Protein AF-A0A661KZ52-F1 (afdb_monomer)

Solvent-accessible surface area (backbone atoms only — not comparable to full-atom values): 7073 Å² total; per-residue (Å²): 109,66,70,58,53,52,52,47,51,54,60,63,70,42,57,90,80,47,88,60,91,82,68,76,70,72,54,69,68,60,52,33,52,54,26,44,37,39,74,75,32,74,65,32,39,57,52,40,72,75,43,62,66,70,57,32,55,52,53,51,52,54,23,52,52,43,44,49,53,28,48,77,70,73,60,45,82,84,64,78,79,58,71,86,53,38,64,62,47,37,56,54,47,70,73,44,81,92,46,93,59,39,70,60,54,38,53,51,39,54,52,50,48,51,52,56,62,72,74,106

Radius of gyration: 14.3 Å; Cα contacts (8 Å, |Δi|>4): 89; chains: 1; bounding box: 40×30×33 Å

Secondary structure (DSSP, 8-state):
-HHHHHHHHHHHTTGGGS--TT--SPPHHHHHHHHHHHHHSHHHHHHHHTS-HHHHHHHHHHHHHHHHHHHHHT--TT----HHHHHHHHHHHHH-TT-TTHHHHHHHHHHHHHHHHHH-

Structure (mmCIF, N/CA/C/O backbone):
data_AF-A0A661KZ52-F1
#
_entry.id   AF-A0A661KZ52-F1
#
loop_
_atom_site.group_PDB
_atom_site.id
_atom_site.type_symbol
_atom_site.label_atom_id
_atom_site.label_alt_id
_atom_site.label_comp_id
_atom_site.label_asym_id
_atom_site.label_entity_id
_atom_site.label_seq_id
_atom_site.pdbx_PDB_ins_code
_atom_site.Cartn_x
_atom_site.Cartn_y
_atom_site.Cartn_z
_atom_site.occupancy
_atom_site.B_iso_or_equiv
_atom_site.auth_seq_id
_atom_site.auth_comp_id
_atom_site.auth_asym_id
_atom_site.auth_atom_id
_atom_site.pdbx_PDB_model_num
ATOM 1 N N . LEU A 1 1 ? 1.498 -0.494 -16.042 1.00 92.06 1 LEU A N 1
ATOM 2 C CA . LEU A 1 1 ? 1.129 -1.019 -14.705 1.00 92.06 1 LEU A CA 1
ATOM 3 C C . LEU A 1 1 ? 0.712 0.105 -13.765 1.00 92.06 1 LEU A C 1
ATOM 5 O O . LEU A 1 1 ? -0.437 0.096 -13.366 1.00 92.06 1 LEU A O 1
ATOM 9 N N . GLU A 1 2 ? 1.589 1.070 -13.466 1.00 96.12 2 GLU A N 1
ATOM 10 C CA . GLU A 1 2 ? 1.310 2.178 -12.526 1.00 96.12 2 GLU A CA 1
ATOM 11 C C . GLU A 1 2 ? 0.002 2.913 -12.831 1.00 96.12 2 GLU A C 1
ATOM 13 O O . GLU A 1 2 ? -0.898 2.912 -12.004 1.00 96.12 2 GLU A O 1
ATOM 18 N N . MET A 1 3 ? -0.156 3.410 -14.062 1.00 97.06 3 MET A N 1
ATOM 19 C CA . MET A 1 3 ? -1.388 4.073 -14.516 1.00 97.06 3 MET A CA 1
ATOM 20 C C . MET A 1 3 ? -2.647 3.218 -14.320 1.00 97.06 3 MET A C 1
ATOM 22 O O . MET A 1 3 ? -3.687 3.735 -13.932 1.00 97.06 3 MET A O 1
ATOM 26 N N . ASN A 1 4 ? -2.558 1.904 -14.551 1.00 97.12 4 ASN A N 1
ATOM 27 C CA . ASN A 1 4 ? -3.704 1.012 -14.382 1.00 97.12 4 ASN A CA 1
ATOM 28 C C . ASN A 1 4 ? -4.054 0.841 -12.902 1.00 97.12 4 ASN A C 1
ATOM 30 O O . ASN A 1 4 ? -5.230 0.822 -12.567 1.00 97.12 4 ASN A O 1
ATOM 34 N N . MET A 1 5 ? -3.054 0.719 -12.023 1.00 97.31 5 MET A N 1
ATOM 35 C CA . MET A 1 5 ? -3.288 0.592 -10.582 1.00 97.31 5 MET A CA 1
ATOM 36 C C . MET A 1 5 ? -3.825 1.890 -9.979 1.00 97.31 5 MET A C 1
ATOM 38 O O . MET A 1 5 ? -4.741 1.835 -9.166 1.00 97.31 5 MET A O 1
ATOM 42 N N . ASP A 1 6 ? -3.324 3.040 -10.428 1.00 97.06 6 ASP A N 1
ATOM 43 C CA . ASP A 1 6 ? -3.830 4.352 -10.029 1.00 97.06 6 ASP A CA 1
ATOM 44 C C . ASP A 1 6 ? -5.286 4.558 -10.455 1.00 97.06 6 ASP A C 1
ATOM 46 O O . ASP A 1 6 ? -6.145 4.861 -9.625 1.00 97.06 6 ASP A O 1
ATOM 50 N N . LEU A 1 7 ? -5.589 4.311 -11.733 1.00 96.62 7 LEU A N 1
ATOM 51 C CA . LEU A 1 7 ? -6.951 4.399 -12.249 1.00 96.62 7 LEU A CA 1
ATOM 52 C C . LEU A 1 7 ? -7.888 3.424 -11.528 1.00 96.62 7 LEU A C 1
ATOM 54 O O . LEU A 1 7 ? -9.005 3.796 -11.169 1.00 96.62 7 LEU A O 1
ATOM 58 N N . PHE A 1 8 ? -7.431 2.193 -11.290 1.00 95.62 8 PHE A N 1
ATOM 59 C CA . PHE A 1 8 ? -8.211 1.180 -10.592 1.00 95.62 8 PHE A CA 1
ATOM 60 C C . PHE A 1 8 ? -8.493 1.587 -9.146 1.00 95.62 8 PHE A C 1
ATOM 62 O O . PHE A 1 8 ? -9.644 1.557 -8.725 1.00 95.62 8 PHE A O 1
ATOM 69 N N . TYR A 1 9 ? -7.486 2.055 -8.405 1.00 97.00 9 TYR A N 1
ATOM 70 C CA . TYR A 1 9 ? -7.671 2.571 -7.050 1.00 97.00 9 TYR A CA 1
ATOM 71 C C . TYR A 1 9 ? -8.653 3.746 -7.015 1.00 97.00 9 TYR A C 1
ATOM 73 O O . TYR A 1 9 ? -9.583 3.753 -6.209 1.00 97.00 9 TYR A O 1
ATOM 81 N N . LYS A 1 10 ? -8.502 4.717 -7.923 1.00 95.06 10 LYS A N 1
ATOM 82 C CA . LYS A 1 10 ? -9.436 5.845 -8.040 1.00 95.06 10 LY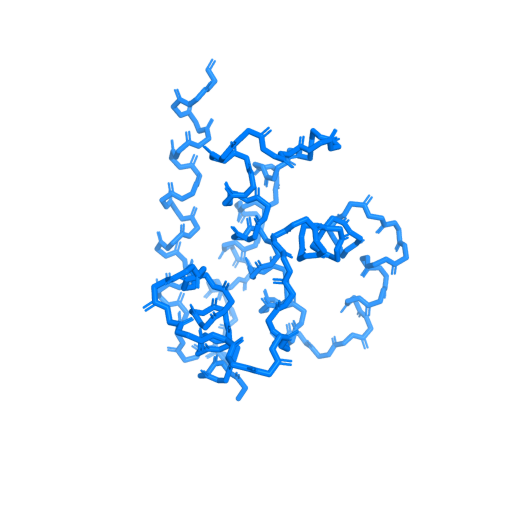S A CA 1
ATOM 83 C C . LYS A 1 10 ? -10.858 5.350 -8.282 1.00 95.06 10 LYS A C 1
ATOM 85 O O . LYS A 1 10 ? -11.761 5.793 -7.581 1.00 95.06 10 LYS A O 1
ATOM 90 N N . TRP A 1 11 ? -11.050 4.401 -9.202 1.00 94.50 11 TRP A N 1
ATOM 91 C CA . TRP A 1 11 ? -12.352 3.788 -9.471 1.00 94.50 11 TRP A CA 1
ATOM 92 C C . TRP A 1 11 ? -12.935 3.074 -8.245 1.00 94.50 11 TRP A C 1
ATOM 94 O O . TRP A 1 11 ? -14.119 3.257 -7.962 1.00 94.50 11 TRP A O 1
ATOM 104 N N . LEU A 1 12 ? -12.123 2.333 -7.483 1.00 94.62 12 LEU A N 1
ATOM 105 C CA . LEU A 1 12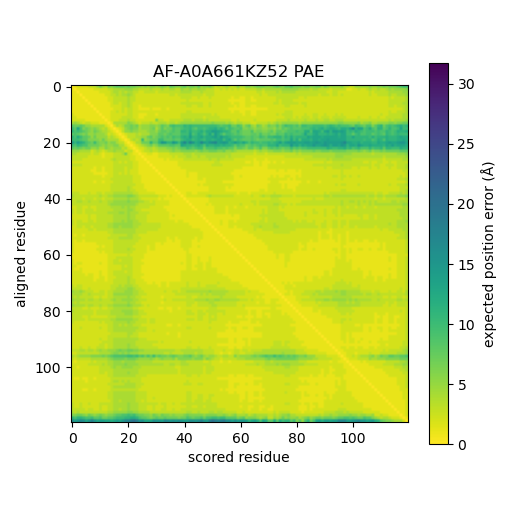 ? -12.538 1.695 -6.227 1.00 94.62 12 LEU A CA 1
ATOM 106 C C . LEU A 1 12 ? -13.013 2.727 -5.186 1.00 94.62 12 LEU A C 1
ATOM 108 O O . LEU A 1 12 ? -14.012 2.505 -4.506 1.00 94.62 12 LEU A O 1
ATOM 112 N N . MET A 1 13 ? -12.358 3.890 -5.110 1.00 94.38 13 MET A N 1
ATOM 1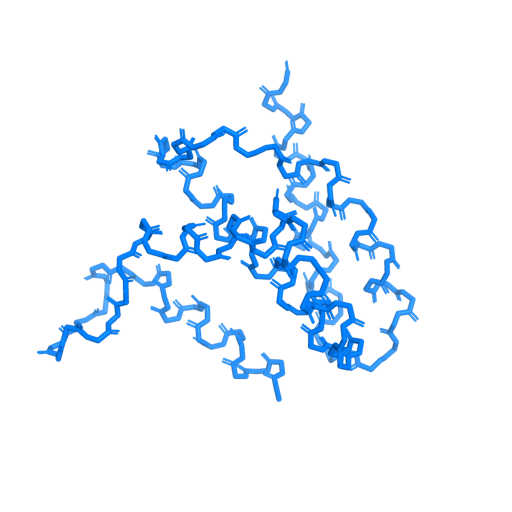13 C CA . MET A 1 13 ? -12.657 4.945 -4.129 1.00 94.38 13 MET A CA 1
ATOM 114 C C . MET A 1 13 ? -13.788 5.909 -4.531 1.00 94.38 13 MET A C 1
ATOM 116 O O . MET A 1 13 ? -14.149 6.813 -3.765 1.00 94.38 13 MET A O 1
ATOM 120 N N . LEU A 1 14 ? -14.393 5.744 -5.714 1.00 90.25 14 LEU A N 1
ATOM 121 C CA . LEU A 1 14 ? -15.519 6.586 -6.137 1.00 90.25 14 LEU A CA 1
ATOM 122 C C . LEU A 1 14 ? -16.771 6.358 -5.276 1.00 90.25 14 LEU A C 1
ATOM 124 O O . LEU A 1 14 ? -17.547 7.301 -5.092 1.00 90.25 14 LEU A O 1
ATOM 128 N N . GLY A 1 15 ? -16.951 5.159 -4.709 1.00 79.88 15 GLY A N 1
ATOM 129 C CA . GLY A 1 15 ? -18.155 4.804 -3.950 1.00 79.88 15 GLY A CA 1
ATOM 130 C C . GLY A 1 15 ? -19.422 5.095 -4.761 1.00 79.88 15 GLY A C 1
ATOM 131 O O . GLY A 1 15 ? -19.466 4.848 -5.962 1.00 79.88 15 GLY A O 1
ATOM 132 N N . ASN A 1 16 ? -20.426 5.721 -4.147 1.00 78.00 16 ASN A N 1
ATOM 133 C CA . ASN A 1 16 ? -21.693 6.041 -4.822 1.00 78.00 16 ASN A CA 1
ATOM 134 C C . ASN A 1 16 ? -21.603 7.211 -5.826 1.00 78.00 16 ASN A C 1
ATOM 136 O O . ASN A 1 16 ? -22.601 7.554 -6.453 1.00 78.00 16 ASN A O 1
ATOM 140 N N . ARG A 1 17 ? -20.431 7.848 -5.994 1.00 83.06 17 ARG A N 1
ATOM 141 C CA . ARG A 1 17 ? -20.246 8.980 -6.928 1.00 83.06 17 ARG A CA 1
ATOM 142 C C . ARG A 1 17 ? -20.157 8.552 -8.393 1.00 83.06 17 ARG A C 1
ATOM 144 O O . ARG A 1 17 ? -20.219 9.398 -9.278 1.00 83.06 17 ARG A O 1
ATOM 151 N N . CYS A 1 18 ? -19.988 7.260 -8.652 1.00 82.50 18 CYS A N 1
ATOM 152 C CA . CYS A 1 18 ? -19.968 6.684 -9.988 1.00 82.50 18 CYS A CA 1
ATOM 153 C C . CYS A 1 18 ? -20.892 5.463 -9.992 1.00 82.50 18 CYS A C 1
ATOM 155 O O . CYS A 1 18 ? -20.624 4.547 -9.203 1.00 82.50 18 CYS A O 1
ATOM 157 N N . PRO A 1 19 ? -21.948 5.450 -10.831 1.00 82.88 19 PRO A N 1
ATOM 158 C CA . PRO A 1 19 ? -22.872 4.328 -10.914 1.00 82.88 19 PRO A CA 1
ATOM 159 C C . PRO A 1 19 ? -22.116 3.021 -11.142 1.00 82.88 19 PRO A C 1
ATOM 161 O O . PRO A 1 19 ? -21.278 2.933 -12.037 1.00 82.88 19 PRO A O 1
ATOM 164 N N . ASP A 1 20 ? -22.416 2.022 -10.324 1.00 84.19 20 ASP A N 1
ATOM 165 C CA . ASP A 1 20 ? -21.925 0.658 -10.491 1.00 84.19 20 ASP A CA 1
ATOM 166 C C . ASP A 1 20 ? -23.100 -0.222 -10.921 1.00 84.19 20 ASP A C 1
ATOM 168 O O . ASP A 1 20 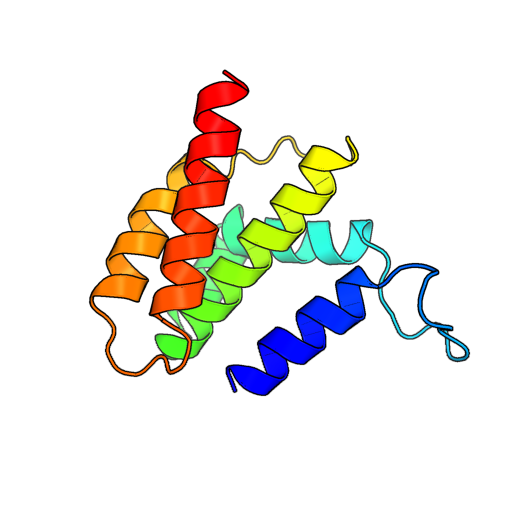? -23.684 -0.956 -10.128 1.00 84.19 20 ASP A O 1
ATOM 172 N N . SER A 1 21 ? -23.526 -0.053 -12.175 1.00 78.62 21 SER A N 1
ATOM 173 C CA . SER A 1 21 ? -24.727 -0.702 -12.717 1.00 78.62 21 SER A CA 1
ATOM 174 C C . SER A 1 21 ? -24.638 -2.227 -12.739 1.00 78.62 21 SER A C 1
ATOM 176 O O . SER A 1 21 ? -25.669 -2.892 -12.733 1.00 78.62 21 SER A O 1
ATOM 178 N N . GLU A 1 22 ? -23.423 -2.772 -12.772 1.00 84.94 22 GLU A N 1
ATOM 179 C CA . GLU A 1 22 ? -23.171 -4.214 -12.800 1.00 84.94 22 GLU A CA 1
ATOM 180 C C . GLU A 1 22 ? -22.840 -4.787 -11.412 1.00 84.94 22 GLU A C 1
ATOM 182 O O . GLU A 1 22 ? -22.717 -6.002 -11.275 1.00 84.94 22 GLU A O 1
ATOM 187 N N . GLY A 1 23 ? -22.712 -3.942 -10.379 1.00 85.75 23 GLY A N 1
ATOM 188 C CA . GLY A 1 23 ? -22.367 -4.373 -9.019 1.00 85.75 23 GLY A CA 1
ATOM 189 C C . GLY A 1 23 ? -20.983 -5.022 -8.921 1.00 85.75 23 GLY A C 1
ATOM 190 O O . GLY A 1 23 ? -20.773 -5.908 -8.093 1.00 85.75 23 GLY A O 1
ATOM 191 N N . ILE A 1 24 ? -20.056 -4.639 -9.803 1.00 90.00 24 ILE A N 1
ATOM 192 C CA . ILE A 1 24 ? -18.726 -5.255 -9.908 1.00 90.00 24 ILE A CA 1
ATOM 193 C C . ILE A 1 24 ? -17.705 -4.602 -8.977 1.00 90.00 24 ILE A C 1
ATOM 195 O O . ILE A 1 24 ? -16.627 -5.162 -8.758 1.00 90.00 24 ILE A O 1
ATOM 199 N N . ARG A 1 25 ? -17.993 -3.404 -8.451 1.00 92.38 25 ARG A N 1
ATOM 200 C CA . ARG A 1 25 ? -17.087 -2.705 -7.544 1.00 92.38 25 ARG A CA 1
ATOM 201 C C . ARG A 1 25 ? -17.197 -3.345 -6.159 1.00 92.38 25 ARG A C 1
ATOM 203 O O . ARG A 1 25 ? -18.260 -3.287 -5.543 1.00 92.38 25 ARG A O 1
ATOM 210 N N . PRO A 1 26 ? -16.107 -3.921 -5.625 1.00 92.75 26 PRO A N 1
ATOM 211 C CA . PRO A 1 26 ? -16.147 -4.494 -4.291 1.00 92.75 26 PRO A CA 1
ATOM 212 C C . PRO A 1 26 ? -16.403 -3.397 -3.242 1.00 92.75 26 PRO A C 1
ATOM 214 O O . PRO A 1 26 ? -15.900 -2.276 -3.390 1.00 92.75 26 PRO A O 1
ATOM 217 N N . PRO A 1 27 ? -17.150 -3.704 -2.167 1.00 93.12 27 PRO A N 1
ATOM 218 C CA . PRO A 1 27 ? -17.308 -2.789 -1.044 1.00 93.12 27 PRO A CA 1
ATOM 219 C C . PRO A 1 27 ? -15.967 -2.575 -0.327 1.00 93.12 27 PRO A C 1
ATOM 221 O O . PRO A 1 27 ? -15.045 -3.389 -0.437 1.00 93.12 27 PRO A O 1
ATOM 224 N N . LEU A 1 28 ? -15.863 -1.482 0.438 1.00 95.25 28 LEU A N 1
ATOM 225 C CA . LEU A 1 28 ? -14.626 -1.124 1.142 1.00 95.25 28 LEU A CA 1
ATOM 226 C C . LEU A 1 28 ? -14.170 -2.211 2.123 1.00 95.25 28 LEU A C 1
ATOM 228 O O . LEU A 1 28 ? -12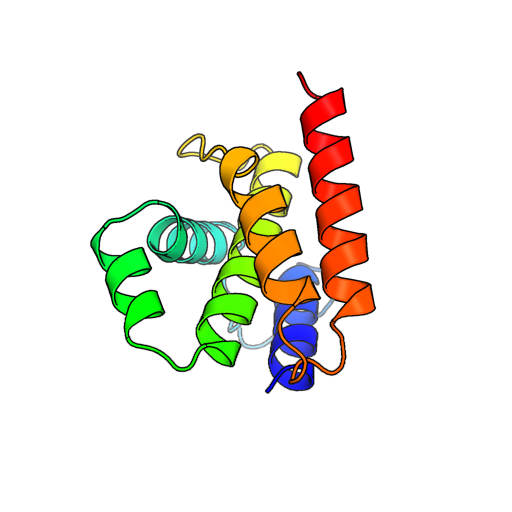.974 -2.456 2.212 1.00 95.25 28 LEU A O 1
ATOM 232 N N . GLU A 1 29 ? -15.101 -2.904 2.777 1.00 96.12 29 GLU A N 1
ATOM 233 C CA . GLU A 1 29 ? -14.814 -4.041 3.663 1.00 96.12 29 GLU A CA 1
ATOM 234 C C . GLU A 1 29 ? -13.997 -5.135 2.954 1.00 96.12 29 GLU A C 1
ATOM 236 O O . GLU A 1 29 ? -12.943 -5.541 3.434 1.00 96.12 29 GLU A O 1
ATOM 241 N N . VAL A 1 30 ? -14.397 -5.530 1.741 1.00 96.44 30 VAL A N 1
ATOM 242 C CA . VAL A 1 30 ? -13.662 -6.539 0.961 1.00 96.44 30 VAL A CA 1
ATOM 243 C C . VAL A 1 30 ? -12.277 -6.025 0.570 1.00 96.44 30 VAL A C 1
ATOM 245 O O . VAL A 1 30 ? -11.293 -6.761 0.630 1.00 96.44 30 VAL A O 1
ATOM 248 N N . LEU A 1 31 ? -12.169 -4.754 0.172 1.00 97.50 31 LEU A N 1
ATOM 249 C CA . LEU A 1 31 ? -10.871 -4.148 -0.139 1.00 97.50 31 LEU A CA 1
ATOM 250 C C . LEU A 1 31 ? -9.952 -4.139 1.087 1.00 97.50 31 LEU A C 1
ATOM 252 O O . LEU A 1 31 ? -8.764 -4.448 0.968 1.00 97.50 31 LEU A O 1
ATOM 256 N N . TYR A 1 32 ? -10.508 -3.801 2.248 1.00 98.25 32 TYR A N 1
ATOM 257 C CA . TYR A 1 32 ? -9.825 -3.779 3.531 1.00 98.25 32 TYR A CA 1
ATOM 258 C C . TYR A 1 32 ? -9.307 -5.167 3.917 1.00 98.25 32 TYR A C 1
ATOM 260 O O . TYR A 1 32 ? -8.129 -5.286 4.255 1.00 98.25 32 TYR A O 1
ATOM 268 N N . ASP A 1 33 ? -10.113 -6.218 3.762 1.00 98.19 33 ASP A N 1
ATOM 269 C CA . ASP A 1 33 ? -9.703 -7.596 4.054 1.00 98.19 33 ASP A CA 1
ATOM 270 C C . ASP A 1 33 ? -8.496 -8.027 3.213 1.00 98.19 33 ASP A C 1
ATOM 272 O O . ASP A 1 33 ? -7.521 -8.575 3.737 1.00 98.19 33 ASP A O 1
ATOM 276 N N . TYR A 1 34 ? -8.503 -7.732 1.909 1.00 97.81 34 TYR A N 1
ATOM 277 C CA . TYR A 1 34 ? -7.370 -8.052 1.035 1.00 97.81 34 TYR A CA 1
ATOM 278 C C . TYR A 1 34 ? -6.133 -7.199 1.336 1.00 97.81 34 TYR A C 1
ATOM 280 O O . TYR A 1 34 ? -5.013 -7.720 1.335 1.00 97.81 34 TYR A O 1
ATOM 288 N N . ALA A 1 35 ? -6.305 -5.907 1.620 1.00 98.38 35 ALA A N 1
ATOM 289 C CA . ALA A 1 35 ? -5.202 -5.036 2.019 1.00 98.38 35 ALA A CA 1
ATOM 290 C C . ALA A 1 35 ? -4.570 -5.512 3.340 1.00 98.38 35 ALA A C 1
ATOM 292 O O . ALA A 1 35 ? -3.345 -5.622 3.448 1.00 98.38 35 ALA A O 1
ATOM 293 N N . GLY A 1 36 ? -5.403 -5.879 4.316 1.00 98.00 36 GLY A N 1
ATOM 294 C CA . GLY A 1 36 ? -4.987 -6.454 5.589 1.00 98.00 36 GLY A CA 1
ATOM 295 C C . GLY A 1 36 ? -4.304 -7.809 5.426 1.00 98.00 36 GLY A C 1
ATOM 296 O O . GLY A 1 36 ? -3.257 -8.039 6.031 1.00 98.00 36 GLY A O 1
ATOM 297 N N . PHE A 1 37 ? -4.806 -8.676 4.541 1.00 98.25 37 PHE A N 1
ATOM 298 C CA . PHE A 1 37 ? -4.131 -9.922 4.179 1.00 98.25 37 PHE A CA 1
ATOM 299 C C . PHE A 1 37 ? -2.704 -9.660 3.688 1.00 98.25 37 PHE A C 1
ATOM 301 O O . PHE A 1 37 ? -1.757 -10.263 4.204 1.00 98.25 37 PHE A O 1
ATOM 308 N N . PHE A 1 38 ? -2.527 -8.752 2.724 1.00 98.12 38 PHE A N 1
ATOM 309 C CA . PHE A 1 38 ? -1.215 -8.460 2.146 1.00 98.12 38 PHE A CA 1
ATOM 310 C C . PHE A 1 38 ? -0.231 -7.856 3.148 1.00 98.12 38 PHE A C 1
ATOM 312 O O . PHE A 1 38 ? 0.944 -8.230 3.135 1.00 98.12 38 PHE A O 1
ATOM 319 N N . LEU A 1 39 ? -0.693 -6.944 4.005 1.00 96.25 39 LEU A N 1
ATOM 320 C CA . LEU A 1 39 ? 0.179 -6.195 4.909 1.00 96.25 39 LEU A CA 1
ATOM 321 C C . LEU A 1 39 ? 0.415 -6.890 6.251 1.00 96.25 39 LEU A C 1
ATOM 323 O O . LEU A 1 39 ? 1.522 -6.812 6.783 1.00 96.25 39 LEU A O 1
ATOM 327 N N . ASN A 1 40 ? -0.587 -7.589 6.783 1.00 94.75 40 ASN A N 1
ATOM 328 C CA . ASN A 1 40 ? -0.607 -8.020 8.181 1.00 94.75 40 ASN A CA 1
ATOM 329 C C . ASN A 1 40 ? -0.541 -9.544 8.376 1.00 94.75 40 ASN A C 1
ATOM 331 O O . ASN A 1 40 ? -0.475 -10.016 9.508 1.00 94.75 40 ASN A O 1
ATOM 335 N N . THR A 1 41 ? -0.518 -10.338 7.298 1.00 96.88 41 THR A N 1
ATOM 336 C CA . THR A 1 41 ? -0.360 -11.801 7.393 1.00 96.88 41 THR A CA 1
ATOM 337 C C . THR A 1 41 ? 0.992 -12.273 6.866 1.00 96.88 41 THR A C 1
ATOM 339 O O . THR A 1 41 ? 1.563 -11.709 5.928 1.00 96.88 41 THR A O 1
ATOM 342 N N . ILE A 1 42 ? 1.500 -13.374 7.430 1.00 97.25 42 ILE A N 1
ATOM 343 C CA . ILE A 1 42 ? 2.724 -14.028 6.940 1.00 97.25 42 ILE A CA 1
ATOM 344 C C . ILE A 1 42 ? 2.545 -14.465 5.479 1.00 97.25 42 ILE A C 1
ATOM 346 O O . ILE A 1 42 ? 3.440 -14.256 4.661 1.00 97.25 42 ILE A O 1
ATOM 350 N N . GLY A 1 43 ? 1.381 -15.029 5.140 1.00 97.75 43 GLY A N 1
ATOM 351 C CA . GLY A 1 43 ? 1.069 -15.511 3.794 1.00 97.75 43 GLY A CA 1
ATOM 352 C C . GLY A 1 43 ? 1.048 -14.394 2.751 1.00 97.75 43 GLY A C 1
ATOM 353 O O . GLY A 1 43 ? 1.726 -14.504 1.728 1.00 97.75 43 GLY A O 1
ATOM 354 N N . GLY A 1 44 ? 0.335 -13.300 3.026 1.00 97.62 44 GLY A N 1
ATOM 355 C CA . GLY A 1 44 ? 0.230 -12.160 2.115 1.00 97.62 44 GLY A CA 1
ATOM 356 C C . GLY A 1 44 ? 1.566 -11.459 1.890 1.00 97.62 44 GLY A C 1
ATOM 357 O O . GLY A 1 44 ? 1.956 -11.227 0.742 1.00 97.62 44 GLY A O 1
ATOM 35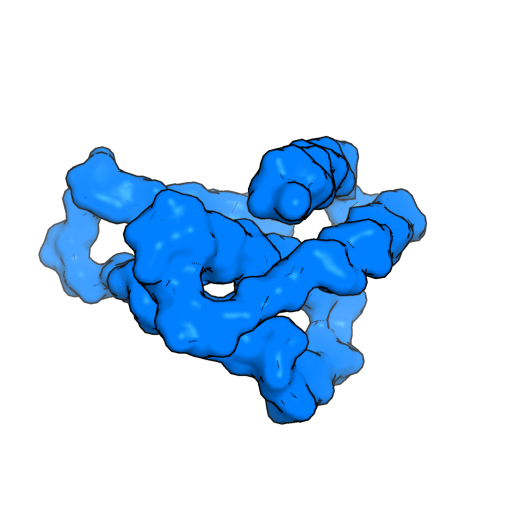8 N N . ARG A 1 45 ? 2.346 -11.239 2.956 1.00 96.19 45 ARG A N 1
ATOM 359 C CA . ARG A 1 45 ? 3.700 -10.684 2.823 1.00 96.19 45 ARG A CA 1
ATOM 360 C C . ARG A 1 45 ? 4.603 -11.613 2.017 1.00 96.19 45 ARG A C 1
ATOM 362 O O . ARG A 1 45 ? 5.255 -11.173 1.072 1.00 96.19 45 ARG A O 1
ATOM 369 N N . ALA A 1 46 ? 4.617 -12.907 2.339 1.00 97.75 46 ALA A N 1
ATOM 370 C CA . ALA A 1 46 ? 5.433 -13.885 1.626 1.00 97.75 46 ALA A CA 1
ATOM 371 C C . ALA A 1 46 ? 5.031 -14.012 0.145 1.00 97.75 46 ALA A C 1
ATOM 373 O O . ALA A 1 46 ? 5.890 -14.254 -0.706 1.00 97.75 46 ALA A O 1
ATOM 374 N N . TYR A 1 47 ? 3.749 -13.843 -0.185 1.00 97.38 47 TYR A N 1
ATOM 375 C CA . TYR A 1 47 ? 3.285 -13.760 -1.567 1.00 97.38 47 TYR A CA 1
ATOM 376 C C . TYR A 1 47 ? 3.893 -12.549 -2.286 1.00 97.38 47 TYR A C 1
ATOM 378 O O . TYR A 1 47 ? 4.503 -12.717 -3.343 1.00 97.38 47 TYR A O 1
ATOM 386 N N . LEU A 1 48 ? 3.799 -11.350 -1.699 1.00 97.38 48 LEU A N 1
ATOM 387 C CA . LEU A 1 48 ? 4.338 -10.125 -2.298 1.00 97.38 48 LEU A CA 1
ATOM 388 C C . LEU A 1 48 ? 5.861 -10.173 -2.488 1.00 97.38 48 LEU A C 1
ATOM 390 O O . LEU A 1 48 ? 6.358 -9.718 -3.516 1.00 97.38 48 LEU A O 1
ATOM 394 N N . PHE A 1 49 ? 6.609 -10.781 -1.562 1.00 96.44 49 PHE A N 1
ATOM 395 C CA . PHE A 1 49 ? 8.066 -10.946 -1.698 1.00 96.44 49 PHE A CA 1
ATOM 396 C C . PHE A 1 49 ? 8.497 -11.850 -2.862 1.00 96.44 49 PHE A C 1
ATOM 398 O O . PHE A 1 49 ? 9.645 -11.779 -3.288 1.00 96.44 49 PHE A O 1
ATOM 405 N N . ARG A 1 50 ? 7.594 -12.674 -3.408 1.00 97.44 50 ARG A N 1
ATOM 406 C CA . ARG A 1 50 ? 7.855 -13.512 -4.593 1.00 97.44 50 ARG A CA 1
ATOM 407 C C . ARG A 1 50 ? 7.451 -12.838 -5.907 1.00 97.44 50 ARG A C 1
ATOM 409 O O . ARG A 1 50 ? 7.495 -13.471 -6.961 1.00 97.44 50 ARG A O 1
ATOM 416 N N . ARG A 1 51 ? 7.010 -11.579 -5.864 1.00 97.19 51 ARG A N 1
ATOM 417 C CA . ARG A 1 51 ? 6.630 -10.790 -7.042 1.00 97.19 51 ARG A CA 1
ATOM 418 C C . ARG A 1 51 ? 7.743 -9.817 -7.443 1.00 97.19 51 ARG A C 1
ATOM 420 O O . ARG A 1 51 ? 8.569 -9.464 -6.602 1.00 97.19 51 ARG A O 1
ATOM 427 N N . PRO A 1 52 ? 7.771 -9.359 -8.712 1.00 97.31 52 PRO A N 1
ATOM 428 C CA . PRO A 1 52 ? 8.685 -8.302 -9.132 1.00 97.31 52 PRO A CA 1
ATOM 429 C C . PRO A 1 52 ? 8.594 -7.086 -8.208 1.00 97.31 52 PRO A C 1
ATOM 431 O O . PRO A 1 52 ? 7.498 -6.713 -7.783 1.00 97.31 52 PRO A O 1
ATOM 434 N N . LEU A 1 53 ? 9.739 -6.451 -7.937 1.00 96.81 53 LEU A N 1
ATOM 435 C CA . LEU A 1 53 ? 9.855 -5.349 -6.978 1.00 96.81 53 LEU A CA 1
ATOM 436 C C . LEU A 1 53 ? 8.812 -4.248 -7.215 1.00 96.81 53 LEU A C 1
ATOM 438 O O . LEU A 1 53 ? 8.108 -3.870 -6.284 1.00 96.81 53 LEU A O 1
ATOM 442 N N . LYS A 1 54 ? 8.642 -3.817 -8.471 1.00 97.31 54 LYS A N 1
ATOM 443 C CA . LYS A 1 54 ? 7.626 -2.836 -8.875 1.00 97.31 54 LYS A CA 1
ATOM 444 C C . LYS A 1 54 ? 6.221 -3.200 -8.396 1.00 97.31 54 LYS A C 1
ATOM 446 O O . LYS A 1 54 ? 5.530 -2.364 -7.827 1.00 97.31 54 LYS A O 1
ATOM 451 N N . LEU A 1 55 ? 5.804 -4.450 -8.604 1.00 97.25 55 LEU A N 1
ATOM 452 C CA . LEU A 1 55 ? 4.479 -4.917 -8.199 1.00 97.25 55 LEU A CA 1
ATOM 453 C C . LEU A 1 55 ? 4.358 -4.978 -6.674 1.00 97.25 55 LEU A C 1
ATOM 455 O O . LEU A 1 55 ? 3.343 -4.545 -6.142 1.00 97.25 55 LEU A O 1
ATOM 459 N N . ARG A 1 56 ? 5.397 -5.453 -5.970 1.00 98.00 56 ARG A N 1
ATOM 460 C CA . ARG A 1 56 ? 5.424 -5.450 -4.500 1.00 98.00 56 ARG A CA 1
ATOM 461 C C . ARG A 1 56 ? 5.221 -4.040 -3.947 1.00 98.00 56 ARG A C 1
ATOM 463 O O . ARG A 1 56 ? 4.350 -3.863 -3.107 1.00 98.00 56 ARG A O 1
ATOM 470 N N . LEU A 1 57 ? 5.982 -3.053 -4.428 1.00 98.19 57 LEU A N 1
ATOM 471 C CA . LEU A 1 57 ? 5.893 -1.667 -3.953 1.00 98.19 57 LEU A CA 1
ATOM 472 C C . LEU A 1 57 ? 4.503 -1.070 -4.190 1.00 98.19 57 LEU A C 1
ATOM 474 O O . LEU A 1 57 ? 3.918 -0.512 -3.265 1.00 98.19 57 LEU A O 1
ATOM 478 N N . LEU A 1 58 ? 3.948 -1.243 -5.393 1.00 98.38 58 LEU A N 1
ATOM 479 C CA . LEU A 1 58 ? 2.623 -0.718 -5.728 1.00 98.38 58 LEU A CA 1
ATOM 480 C C . LEU A 1 58 ? 1.511 -1.405 -4.925 1.00 98.38 58 LEU A C 1
ATOM 482 O O . LEU A 1 58 ? 0.634 -0.729 -4.397 1.00 98.38 58 LEU A O 1
ATOM 486 N N . CYS A 1 59 ? 1.545 -2.734 -4.783 1.00 98.31 59 CYS A N 1
ATOM 487 C CA . CYS A 1 59 ? 0.566 -3.454 -3.967 1.00 98.31 59 CYS A CA 1
ATOM 488 C C . CYS A 1 59 ? 0.620 -3.019 -2.499 1.00 98.31 59 CYS A C 1
ATOM 490 O O . CYS A 1 59 ? -0.434 -2.792 -1.907 1.00 98.31 59 CYS A O 1
ATOM 492 N N . THR A 1 60 ? 1.816 -2.861 -1.923 1.00 98.44 60 THR A N 1
ATOM 493 C CA . THR A 1 60 ? 1.968 -2.347 -0.555 1.00 98.44 60 THR A CA 1
ATOM 494 C C . THR A 1 60 ? 1.407 -0.929 -0.448 1.00 98.44 60 THR A C 1
ATOM 496 O O . THR A 1 60 ? 0.588 -0.674 0.429 1.00 98.44 60 THR A O 1
ATOM 499 N N . TYR A 1 61 ? 1.773 -0.035 -1.372 1.00 98.69 61 TYR A N 1
ATOM 500 C CA . TYR A 1 61 ? 1.310 1.353 -1.403 1.00 98.69 61 TYR A CA 1
ATOM 501 C C . TYR A 1 61 ? -0.219 1.465 -1.412 1.00 98.69 61 TYR A C 1
ATOM 503 O O . TYR A 1 61 ? -0.800 2.083 -0.522 1.00 98.69 61 TYR A O 1
ATOM 511 N N . TYR A 1 62 ? -0.892 0.814 -2.364 1.00 98.62 62 TYR A N 1
ATOM 512 C CA . TYR A 1 62 ? -2.353 0.882 -2.445 1.00 98.62 62 TYR A CA 1
ATOM 513 C C . TYR A 1 62 ? -3.047 0.158 -1.285 1.00 98.62 62 TYR A C 1
ATOM 515 O O . TYR A 1 62 ? -4.120 0.589 -0.872 1.00 98.62 62 TYR A O 1
ATOM 523 N N . SER A 1 63 ? -2.431 -0.879 -0.705 1.00 98.62 63 SER A N 1
ATOM 524 C CA . SER A 1 63 ? -2.961 -1.514 0.511 1.00 98.62 63 SER A CA 1
ATOM 525 C C . SER A 1 63 ? -2.934 -0.554 1.705 1.00 98.62 63 SER A C 1
ATOM 527 O O . SER A 1 63 ? -3.917 -0.483 2.439 1.00 98.62 63 SER A O 1
ATOM 529 N N . LEU A 1 64 ? -1.864 0.239 1.873 1.00 98.56 64 LEU A N 1
ATOM 530 C CA . LEU A 1 64 ? -1.809 1.267 2.922 1.00 98.56 64 LEU A CA 1
ATOM 531 C C . LEU A 1 64 ? -2.918 2.305 2.738 1.00 98.56 64 LEU A C 1
ATOM 533 O O . LEU A 1 64 ? -3.585 2.660 3.705 1.00 98.56 64 LEU A O 1
ATOM 537 N N . LEU A 1 65 ? -3.150 2.758 1.502 1.00 98.62 65 LEU A N 1
ATOM 538 C CA . LEU A 1 65 ? -4.207 3.727 1.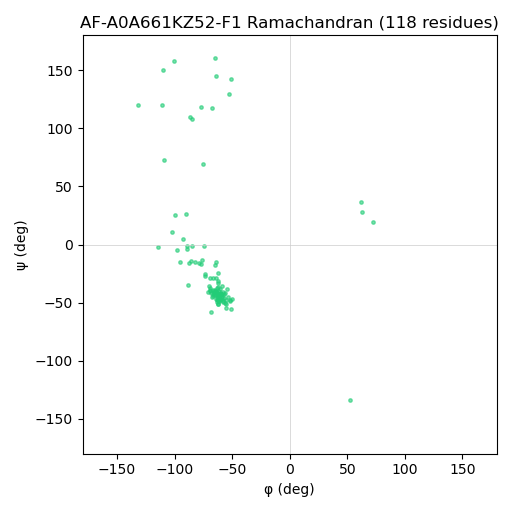214 1.00 98.62 65 LEU A CA 1
ATOM 539 C C . LEU A 1 65 ? -5.614 3.178 1.491 1.00 98.62 65 LEU A C 1
ATOM 541 O O . LEU A 1 65 ? -6.450 3.895 2.035 1.00 98.62 65 LEU A O 1
ATOM 545 N N . ILE A 1 66 ? -5.875 1.911 1.153 1.00 98.50 66 ILE A N 1
ATOM 546 C CA . ILE A 1 66 ? -7.160 1.257 1.440 1.00 98.50 66 ILE A CA 1
ATOM 547 C C . ILE A 1 66 ? -7.398 1.169 2.951 1.00 98.50 66 ILE A C 1
ATOM 549 O O . ILE A 1 66 ? -8.470 1.547 3.422 1.00 98.50 66 ILE A O 1
ATOM 553 N N . ILE A 1 67 ? -6.402 0.714 3.720 1.00 98.44 67 ILE A N 1
ATOM 554 C CA . ILE A 1 67 ? -6.531 0.620 5.181 1.00 98.44 67 ILE A CA 1
ATOM 555 C C . ILE A 1 67 ? -6.689 2.009 5.802 1.00 98.44 67 ILE A C 1
ATOM 557 O O . ILE A 1 67 ? -7.504 2.180 6.703 1.00 98.44 67 ILE A O 1
ATOM 561 N N . HIS A 1 68 ? -5.969 3.011 5.297 1.00 97.94 68 HIS A N 1
ATOM 562 C CA . HIS A 1 68 ? -6.132 4.392 5.736 1.00 97.94 68 HIS A CA 1
ATOM 563 C C . HIS A 1 68 ? -7.554 4.920 5.505 1.00 97.94 68 HIS A C 1
ATOM 565 O O . HIS A 1 68 ? -8.122 5.577 6.376 1.00 97.94 68 HIS A O 1
ATOM 571 N N . GLU A 1 69 ? -8.150 4.628 4.348 1.00 97.75 69 GLU A N 1
ATOM 572 C CA . GLU A 1 69 ? -9.524 5.036 4.052 1.00 97.75 69 GLU A CA 1
ATOM 573 C C . GLU A 1 69 ? -10.534 4.340 4.978 1.00 97.75 69 GLU A C 1
ATOM 575 O O . GLU A 1 69 ? -11.452 4.995 5.476 1.00 97.75 69 GLU A O 1
ATOM 580 N N . ALA A 1 70 ? -10.340 3.049 5.269 1.00 97.56 70 ALA A N 1
ATOM 581 C CA . ALA A 1 70 ? -11.143 2.331 6.259 1.00 97.56 70 ALA A CA 1
ATOM 582 C C . ALA A 1 70 ? -10.978 2.934 7.668 1.00 97.56 70 ALA A C 1
ATOM 584 O O . ALA A 1 70 ? -11.964 3.187 8.356 1.00 97.56 70 ALA A O 1
ATOM 585 N N . ASP A 1 71 ? -9.750 3.259 8.081 1.00 96.75 71 ASP A N 1
ATOM 586 C CA . ASP A 1 71 ? -9.452 3.906 9.366 1.00 96.75 71 ASP A CA 1
ATOM 587 C C . ASP A 1 71 ? -10.131 5.278 9.497 1.00 96.75 71 ASP A C 1
ATOM 589 O O . ASP A 1 71 ? -10.731 5.581 10.528 1.00 96.75 71 ASP A O 1
ATOM 593 N N . LYS A 1 72 ? -10.138 6.087 8.430 1.00 96.12 72 LYS A N 1
ATOM 594 C CA . LYS A 1 72 ? -10.849 7.377 8.404 1.00 96.12 72 LYS A CA 1
ATOM 595 C C . LYS A 1 72 ? -12.366 7.249 8.527 1.00 96.12 72 LYS A C 1
ATOM 597 O O . LYS A 1 72 ? -13.002 8.182 9.015 1.00 96.12 72 LYS A O 1
ATOM 602 N N . LYS A 1 73 ? -12.942 6.134 8.078 1.00 95.56 73 LYS A N 1
ATOM 603 C CA . LYS A 1 73 ? -14.381 5.844 8.182 1.00 95.56 73 LYS A CA 1
ATOM 604 C C . LYS A 1 73 ? -14.769 5.123 9.472 1.00 95.56 73 LYS A C 1
ATOM 606 O O . LYS A 1 73 ? -15.953 4.911 9.702 1.00 95.56 73 LYS A O 1
ATOM 611 N N . GLY A 1 74 ? -13.801 4.769 10.322 1.00 96.12 74 GLY A N 1
ATOM 612 C CA . GLY A 1 74 ? -14.051 3.945 11.507 1.00 96.12 74 GLY A CA 1
ATOM 613 C C . GLY A 1 74 ? -14.332 2.474 11.178 1.00 96.12 74 GLY A C 1
ATOM 614 O O . GLY A 1 74 ? -14.875 1.758 12.010 1.00 96.12 74 GLY A O 1
ATOM 615 N N . GLU A 1 75 ? -13.950 2.021 9.982 1.00 96.19 75 GLU A N 1
ATOM 616 C CA . GLU A 1 75 ? -14.156 0.664 9.457 1.00 96.19 75 GLU A CA 1
ATOM 617 C C . GLU A 1 75 ? -12.874 -0.198 9.535 1.00 96.19 75 GLU A C 1
ATOM 619 O O . GLU A 1 75 ? -12.819 -1.292 8.982 1.00 96.19 75 GLU A O 1
ATOM 624 N N . ASN A 1 76 ? -11.826 0.260 10.236 1.00 96.50 76 ASN A N 1
ATOM 625 C CA . ASN A 1 76 ? -10.607 -0.520 10.506 1.00 96.50 76 ASN A CA 1
ATOM 626 C C . ASN A 1 76 ? -10.863 -1.582 11.596 1.00 96.50 76 ASN A C 1
ATOM 628 O O . ASN A 1 76 ? -10.375 -1.472 12.722 1.00 96.50 76 ASN A O 1
ATOM 632 N N . SER A 1 77 ? -11.662 -2.596 11.263 1.00 95.50 77 SER A N 1
ATOM 633 C CA . SER A 1 77 ? -12.206 -3.591 12.199 1.00 95.50 77 SER A CA 1
ATOM 634 C C . SER A 1 77 ? -11.145 -4.450 12.898 1.00 95.50 77 SER A C 1
ATOM 636 O O . SER A 1 77 ? -11.329 -4.825 14.055 1.00 95.50 77 SER A O 1
ATOM 638 N N . TYR A 1 78 ? -10.011 -4.722 12.247 1.00 96.50 78 TYR A N 1
ATOM 639 C CA . TYR A 1 78 ? -8.884 -5.465 12.823 1.00 96.50 78 TYR A CA 1
ATOM 640 C C . TYR A 1 78 ? -7.857 -4.578 13.542 1.00 96.50 78 TYR A C 1
ATOM 642 O O . TYR A 1 78 ? -6.869 -5.099 14.058 1.00 96.50 78 TYR A O 1
ATOM 650 N N . GLY A 1 79 ? -8.050 -3.253 13.571 1.00 96.00 79 GLY A N 1
ATOM 651 C CA . GLY A 1 79 ? -7.132 -2.322 14.235 1.00 96.00 79 GLY A CA 1
ATOM 652 C C . GLY A 1 79 ? -5.718 -2.330 13.645 1.00 96.00 79 GLY A C 1
ATOM 653 O O . GLY A 1 79 ? -4.741 -2.235 14.385 1.00 96.00 79 GLY A O 1
ATOM 654 N N . ILE A 1 80 ? -5.592 -2.483 12.323 1.00 97.00 80 ILE A N 1
ATOM 655 C CA . ILE A 1 80 ? -4.289 -2.554 11.651 1.00 97.00 80 ILE A CA 1
ATOM 656 C C . ILE A 1 80 ? -3.597 -1.191 11.763 1.00 97.00 80 ILE A C 1
ATOM 658 O O . ILE A 1 80 ? -4.095 -0.200 11.225 1.00 97.00 80 ILE A O 1
ATOM 662 N N . ASP A 1 81 ? -2.443 -1.152 12.438 1.00 95.62 81 ASP A N 1
ATOM 663 C CA . ASP A 1 81 ? -1.570 0.024 12.483 1.00 95.62 81 ASP A CA 1
ATOM 664 C C . ASP A 1 81 ? -0.647 0.036 11.262 1.00 95.62 81 ASP A C 1
ATOM 666 O O . ASP A 1 81 ? 0.293 -0.756 11.151 1.00 95.62 81 ASP A O 1
ATOM 670 N N . ILE A 1 82 ? -0.923 0.950 10.334 1.00 96.75 82 ILE A N 1
ATOM 671 C CA . ILE A 1 82 ? -0.124 1.110 9.120 1.00 96.75 82 ILE A CA 1
ATOM 672 C C . ILE A 1 82 ? 1.085 2.024 9.309 1.00 96.75 82 ILE A C 1
ATOM 674 O O . ILE A 1 82 ? 1.980 2.003 8.466 1.00 96.75 82 ILE A O 1
ATOM 678 N N . PHE A 1 83 ? 1.155 2.793 10.403 1.00 97.38 83 PHE A N 1
ATOM 679 C CA . PHE A 1 83 ? 2.214 3.779 10.629 1.00 97.38 83 PHE A CA 1
ATOM 680 C C . PHE A 1 83 ? 3.637 3.201 10.511 1.00 97.38 83 PHE A C 1
ATOM 682 O O . PHE A 1 83 ? 4.443 3.785 9.784 1.00 97.38 83 PHE A O 1
ATOM 689 N N . PRO A 1 84 ? 3.963 2.027 11.097 1.00 96.56 84 PRO A N 1
ATOM 690 C CA . PRO A 1 84 ? 5.307 1.451 11.003 1.00 96.56 84 PRO A CA 1
ATOM 691 C C . PRO A 1 84 ? 5.731 1.068 9.578 1.00 96.56 84 PRO A C 1
ATOM 693 O O . PRO A 1 84 ? 6.906 0.800 9.342 1.00 96.56 84 PRO A O 1
ATOM 696 N N . MET A 1 85 ? 4.788 0.990 8.634 1.00 96.44 85 MET A N 1
ATOM 697 C CA . MET A 1 85 ? 5.043 0.581 7.252 1.00 96.44 85 MET A CA 1
ATOM 698 C C . MET A 1 85 ? 5.267 1.765 6.303 1.00 96.44 85 MET A C 1
ATOM 700 O O . MET A 1 85 ? 5.771 1.555 5.199 1.00 96.44 85 MET A O 1
ATOM 704 N N . ILE A 1 86 ? 4.909 2.989 6.711 1.00 98.25 86 ILE A N 1
ATOM 705 C CA . ILE A 1 86 ? 4.922 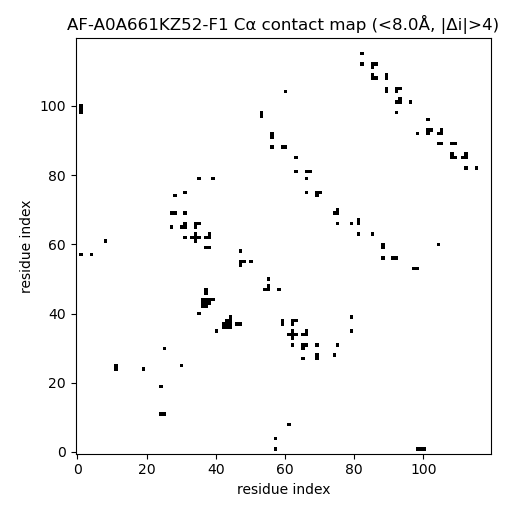4.174 5.839 1.00 98.25 86 ILE A CA 1
ATOM 706 C C . ILE A 1 86 ? 6.356 4.576 5.478 1.00 98.25 86 ILE A C 1
ATOM 708 O O . ILE A 1 86 ? 6.708 4.576 4.299 1.00 98.25 86 ILE A O 1
ATOM 712 N N . ASP A 1 87 ? 7.197 4.862 6.477 1.00 97.88 87 ASP A N 1
ATOM 713 C CA . ASP A 1 87 ? 8.585 5.304 6.266 1.00 97.88 87 ASP A CA 1
ATOM 714 C C . ASP A 1 87 ? 9.449 4.255 5.530 1.00 97.88 87 ASP A C 1
ATOM 716 O O . ASP A 1 87 ? 10.103 4.612 4.542 1.00 97.88 87 ASP A O 1
ATOM 720 N N . PRO A 1 88 ? 9.417 2.951 5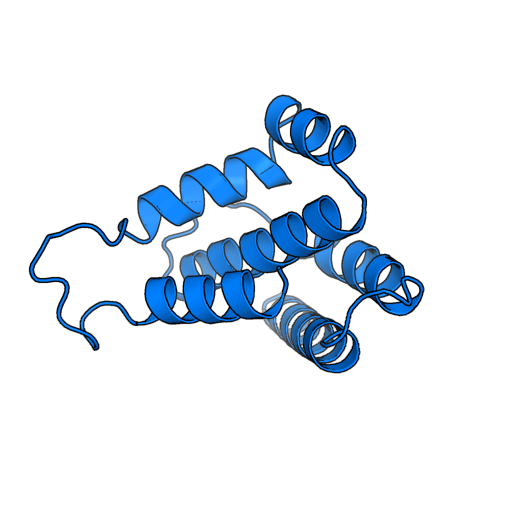.890 1.00 97.62 88 PRO A N 1
ATOM 721 C CA . PRO A 1 88 ? 10.136 1.934 5.126 1.00 97.62 88 PRO A CA 1
ATOM 722 C C . PRO A 1 88 ? 9.722 1.892 3.651 1.00 97.62 88 PRO A C 1
ATOM 724 O O . PRO A 1 88 ? 10.584 1.826 2.772 1.00 97.62 88 PRO A O 1
ATOM 727 N N . LEU A 1 89 ? 8.418 1.983 3.358 1.00 98.31 89 LEU A N 1
ATOM 728 C CA . LEU A 1 89 ? 7.937 1.994 1.979 1.00 98.31 89 LEU A CA 1
ATOM 729 C C . LEU A 1 89 ? 8.375 3.260 1.232 1.00 98.31 89 LEU A C 1
ATOM 731 O O . LEU A 1 89 ? 8.805 3.161 0.082 1.00 98.31 89 LEU A O 1
ATOM 735 N N . ALA A 1 90 ? 8.291 4.432 1.866 1.00 98.38 90 ALA A N 1
ATOM 736 C CA . ALA A 1 90 ? 8.700 5.698 1.262 1.00 98.38 90 ALA A CA 1
ATOM 737 C C . ALA A 1 90 ? 10.186 5.678 0.878 1.00 98.38 90 ALA A C 1
ATOM 739 O O . ALA A 1 90 ? 10.548 6.062 -0.238 1.00 98.38 90 ALA A O 1
ATOM 740 N N . LYS A 1 91 ? 11.044 5.142 1.755 1.00 98.19 91 LYS A N 1
ATOM 741 C CA . LYS A 1 91 ? 12.478 4.952 1.491 1.00 98.19 91 LYS A CA 1
ATOM 742 C C . LYS A 1 91 ? 12.730 4.002 0.324 1.00 98.19 91 LYS A C 1
ATOM 744 O O . LYS A 1 91 ? 13.511 4.337 -0.566 1.00 98.19 91 LYS A O 1
ATOM 749 N N . GLU A 1 92 ? 12.052 2.854 0.289 1.00 97.75 92 GLU A N 1
ATOM 750 C CA . GLU A 1 92 ? 12.178 1.893 -0.815 1.00 97.75 92 GLU A CA 1
ATOM 751 C C . GLU A 1 92 ? 11.722 2.489 -2.158 1.00 97.75 92 GLU A C 1
ATOM 753 O O . GLU A 1 92 ? 12.416 2.345 -3.166 1.00 97.75 92 GLU A O 1
ATOM 758 N N . ILE A 1 93 ? 10.586 3.193 -2.183 1.00 98.00 93 ILE A N 1
ATOM 759 C CA . ILE A 1 93 ? 10.072 3.858 -3.390 1.00 98.00 93 ILE A CA 1
ATOM 760 C C . ILE A 1 93 ? 11.026 4.964 -3.856 1.00 98.00 93 ILE A C 1
ATOM 762 O O . ILE A 1 93 ? 11.278 5.079 -5.054 1.00 98.00 93 ILE A O 1
ATOM 766 N N . THR A 1 94 ? 11.594 5.746 -2.935 1.00 97.62 94 THR A N 1
ATOM 767 C CA . THR A 1 94 ? 12.516 6.848 -3.258 1.00 97.62 94 THR A CA 1
ATOM 768 C C . THR A 1 94 ? 13.739 6.361 -4.036 1.00 97.62 94 THR A C 1
ATOM 770 O O . THR A 1 94 ? 14.131 6.977 -5.030 1.00 97.62 94 THR A O 1
ATOM 773 N N . VAL A 1 95 ? 14.331 5.236 -3.624 1.00 96.69 95 VAL A N 1
ATOM 774 C CA . VAL A 1 95 ? 15.540 4.697 -4.270 1.00 96.69 95 VAL A CA 1
ATOM 775 C C . VAL A 1 95 ? 15.243 3.878 -5.529 1.00 96.69 95 VAL A C 1
ATOM 777 O O . VAL A 1 95 ? 16.148 3.622 -6.323 1.00 96.69 95 VAL A O 1
ATOM 780 N N . TYR A 1 96 ? 13.991 3.473 -5.749 1.00 95.88 96 TYR A N 1
ATOM 781 C CA . TYR A 1 96 ? 13.605 2.677 -6.908 1.00 95.88 96 TYR A CA 1
ATOM 782 C C . TYR A 1 96 ? 13.278 3.573 -8.116 1.00 95.88 96 TYR A C 1
ATOM 784 O O . TYR A 1 96 ? 12.281 4.290 -8.141 1.00 95.88 96 TYR A O 1
ATOM 792 N N . SER A 1 97 ? 14.138 3.554 -9.138 1.00 91.31 97 SER A N 1
ATOM 793 C CA . SER A 1 97 ? 14.074 4.476 -10.286 1.00 91.31 97 SER A CA 1
ATOM 794 C C . SER A 1 97 ? 13.026 4.133 -11.348 1.00 91.31 97 SER A C 1
ATOM 796 O O . SER A 1 97 ? 12.693 4.987 -12.162 1.00 91.31 97 SER A O 1
ATOM 798 N N . ASP A 1 98 ? 12.488 2.914 -11.346 1.00 94.56 98 ASP A N 1
ATOM 799 C CA . ASP A 1 98 ? 11.547 2.421 -12.364 1.00 94.56 98 ASP A CA 1
ATOM 800 C C . ASP A 1 98 ? 10.069 2.696 -11.999 1.00 94.56 98 ASP A C 1
ATOM 802 O O . ASP A 1 98 ? 9.158 1.985 -12.421 1.00 94.56 98 ASP A O 1
ATOM 806 N N . LEU A 1 99 ? 9.799 3.726 -11.191 1.00 96.12 99 LEU A N 1
ATOM 807 C CA . LEU A 1 99 ? 8.446 4.230 -10.929 1.00 96.12 99 LEU A CA 1
ATOM 808 C C . LEU A 1 99 ? 8.274 5.606 -11.565 1.00 96.12 99 LEU A C 1
ATOM 810 O O . LEU A 1 99 ? 8.973 6.554 -11.212 1.00 96.12 99 LEU A O 1
ATOM 814 N N . GLN A 1 100 ? 7.317 5.715 -12.483 1.00 96.00 100 GLN A N 1
ATOM 815 C CA . GLN A 1 100 ? 6.991 6.965 -13.168 1.00 96.00 100 GLN A CA 1
ATOM 816 C C . GLN A 1 100 ? 6.327 7.972 -12.222 1.00 96.00 100 GLN A C 1
ATOM 818 O O . GLN A 1 100 ? 6.600 9.164 -12.312 1.00 96.00 100 GLN A O 1
ATOM 823 N N . PHE A 1 101 ? 5.503 7.504 -11.278 1.00 96.75 101 PHE A N 1
ATOM 824 C CA . PHE A 1 101 ? 4.803 8.373 -10.316 1.00 96.75 101 PHE A CA 1
ATOM 825 C C . PHE A 1 101 ? 5.499 8.428 -8.948 1.00 96.75 101 PHE A C 1
ATOM 827 O O . PHE A 1 101 ? 4.870 8.687 -7.925 1.00 96.75 101 PHE A O 1
ATOM 834 N N . ARG A 1 102 ? 6.816 8.179 -8.909 1.00 96.94 102 ARG A N 1
ATOM 835 C CA . ARG A 1 102 ? 7.601 8.081 -7.668 1.00 96.94 102 ARG A CA 1
ATOM 836 C C . ARG A 1 102 ? 7.411 9.275 -6.733 1.00 96.94 102 ARG A C 1
ATOM 838 O O . ARG A 1 102 ? 7.171 9.080 -5.547 1.00 96.94 102 ARG A O 1
ATOM 845 N N . GLU A 1 103 ? 7.520 10.493 -7.258 1.00 96.88 103 GLU A N 1
ATOM 846 C CA . GLU A 1 103 ? 7.394 11.719 -6.457 1.00 96.88 103 GLU A CA 1
ATOM 847 C C . GLU A 1 103 ? 5.999 11.862 -5.840 1.00 96.88 103 GLU A C 1
ATOM 849 O O . GLU A 1 103 ? 5.870 12.269 -4.687 1.00 96.88 103 GLU A O 1
ATOM 854 N N . GLU A 1 104 ? 4.957 11.469 -6.575 1.00 97.62 104 GLU A N 1
ATOM 855 C CA . GLU A 1 104 ? 3.581 11.478 -6.081 1.00 97.62 104 GLU A CA 1
ATOM 856 C C . GLU A 1 104 ? 3.385 10.447 -4.965 1.00 97.62 104 GLU A C 1
ATOM 858 O O . GLU A 1 104 ? 2.820 10.774 -3.921 1.00 97.62 104 GLU A O 1
ATOM 863 N N . TYR A 1 105 ? 3.901 9.227 -5.137 1.00 98.25 105 TYR A N 1
ATOM 864 C CA . TYR A 1 105 ? 3.812 8.197 -4.103 1.00 98.25 105 TYR A CA 1
ATOM 865 C C . TYR A 1 105 ? 4.503 8.624 -2.808 1.00 98.25 105 TYR A C 1
ATOM 867 O O . TYR A 1 105 ? 3.901 8.502 -1.742 1.00 98.25 105 TYR A O 1
ATOM 875 N N . VAL A 1 106 ? 5.729 9.158 -2.892 1.00 98.19 106 VAL A N 1
ATOM 876 C CA . VAL A 1 106 ? 6.480 9.641 -1.719 1.00 98.19 106 VAL A CA 1
ATOM 877 C C . VAL A 1 106 ? 5.730 10.784 -1.041 1.00 98.19 106 VAL A C 1
ATOM 879 O O . VAL A 1 106 ? 5.463 10.710 0.152 1.00 98.19 106 VAL A O 1
ATOM 882 N N . LYS A 1 107 ? 5.274 11.781 -1.806 1.00 98.38 107 LYS A N 1
ATOM 883 C CA . LYS A 1 107 ? 4.485 12.898 -1.270 1.00 98.38 107 LYS A CA 1
ATOM 884 C C . LYS A 1 107 ? 3.222 12.425 -0.543 1.00 98.38 107 LYS A C 1
ATOM 886 O O . LYS A 1 107 ? 2.877 12.970 0.505 1.00 98.38 107 LYS A O 1
ATOM 891 N N . ASN A 1 108 ? 2.520 11.435 -1.091 1.00 98.19 108 ASN A N 1
ATOM 892 C CA . ASN A 1 108 ? 1.319 10.879 -0.472 1.00 98.19 108 ASN A CA 1
ATOM 893 C C . ASN A 1 108 ? 1.653 10.101 0.812 1.00 98.19 108 ASN A C 1
ATOM 895 O O . ASN A 1 108 ? 0.908 10.198 1.785 1.00 98.19 108 ASN A O 1
ATOM 899 N N . LEU A 1 109 ? 2.776 9.375 0.848 1.00 98.56 109 LEU A N 1
ATOM 900 C CA . LEU A 1 109 ? 3.252 8.697 2.058 1.00 98.56 109 LEU A CA 1
ATOM 901 C C . LEU A 1 109 ? 3.680 9.695 3.143 1.00 98.56 109 LEU A C 1
ATOM 903 O O . LEU A 1 109 ? 3.312 9.499 4.295 1.00 98.56 109 LEU A O 1
ATOM 907 N N . ASP A 1 110 ? 4.332 10.804 2.790 1.00 98.12 110 ASP A N 1
ATOM 908 C CA . ASP A 1 110 ? 4.675 11.872 3.743 1.00 98.12 110 ASP A CA 1
ATOM 909 C C . ASP A 1 110 ? 3.417 12.501 4.366 1.00 98.12 110 ASP A C 1
ATOM 911 O O . ASP A 1 110 ? 3.373 12.823 5.555 1.00 98.12 110 ASP A O 1
ATOM 915 N N . GLN A 1 111 ? 2.365 12.701 3.565 1.00 97.94 111 GLN A N 1
ATOM 916 C CA . GLN A 1 111 ? 1.078 13.194 4.066 1.00 97.94 111 GLN A CA 1
ATOM 917 C C . GLN A 1 111 ? 0.415 12.182 5.001 1.00 97.94 111 GLN A C 1
ATOM 919 O O . GLN A 1 111 ? -0.120 12.567 6.044 1.00 97.94 111 GLN A O 1
ATOM 924 N N . LEU A 1 112 ? 0.474 10.901 4.639 1.00 97.69 112 LEU A N 1
ATOM 925 C CA . LEU A 1 112 ? -0.049 9.809 5.445 1.00 97.69 112 LEU A CA 1
ATOM 926 C C . LEU A 1 112 ? 0.683 9.720 6.790 1.00 97.69 112 LEU A C 1
ATOM 928 O O . LEU A 1 112 ? 0.043 9.629 7.834 1.00 97.69 112 LEU A O 1
ATOM 932 N N . GLU A 1 113 ? 2.010 9.822 6.787 1.00 97.81 113 GLU A N 1
ATOM 933 C CA . GLU A 1 113 ? 2.827 9.826 8.001 1.00 97.81 113 GLU A CA 1
ATOM 934 C C . GLU A 1 113 ? 2.422 10.970 8.939 1.00 97.81 113 GLU A C 1
ATOM 936 O O . GLU A 1 113 ? 2.133 10.742 10.116 1.00 97.81 113 GLU A O 1
ATOM 941 N N . ARG A 1 114 ? 2.308 12.195 8.407 1.00 97.75 114 ARG A N 1
ATOM 942 C CA . ARG A 1 114 ? 1.871 13.370 9.180 1.00 97.75 114 ARG A CA 1
ATOM 943 C C . ARG A 1 114 ? 0.491 13.177 9.802 1.00 97.75 114 ARG A C 1
ATOM 945 O O . ARG A 1 114 ? 0.301 13.570 10.950 1.00 97.75 114 ARG A O 1
ATOM 952 N N . TYR A 1 115 ? -0.450 12.572 9.074 1.00 97.38 115 TYR A N 1
ATOM 953 C CA . TYR A 1 115 ? -1.780 12.262 9.602 1.00 97.38 115 TYR A CA 1
ATOM 954 C C . TYR A 1 115 ? -1.693 11.372 10.851 1.00 97.38 115 TYR A C 1
ATOM 956 O O . TYR A 1 115 ? -2.291 11.688 11.879 1.00 97.38 115 TYR A O 1
ATOM 964 N N . TYR A 1 116 ? -0.910 10.292 10.796 1.00 95.94 116 TYR A N 1
ATOM 965 C CA . TYR A 1 116 ? -0.774 9.367 11.927 1.00 95.94 116 TYR A CA 1
ATOM 966 C C . TYR A 1 116 ? 0.061 9.929 13.082 1.00 95.94 116 TYR A C 1
ATOM 968 O O . TYR A 1 116 ? -0.196 9.564 14.227 1.00 95.94 116 TYR A O 1
ATOM 976 N N . ILE A 1 117 ? 1.002 10.843 12.822 1.00 96.06 117 ILE A N 1
ATOM 977 C CA . ILE A 1 117 ? 1.702 11.590 13.880 1.00 96.06 117 ILE A CA 1
ATOM 978 C C . ILE A 1 117 ? 0.723 12.490 14.643 1.00 96.06 117 ILE A C 1
ATOM 980 O O . ILE A 1 117 ? 0.776 12.534 15.864 1.00 96.06 117 ILE A O 1
ATOM 984 N N . GLN A 1 118 ? -0.175 13.192 13.944 1.00 93.62 118 GLN A N 1
ATOM 985 C CA . GLN A 1 118 ? -1.140 14.111 14.567 1.00 93.62 118 GLN A CA 1
ATOM 986 C C . GLN A 1 118 ? -2.277 13.402 15.314 1.00 93.62 118 GLN A C 1
ATOM 988 O O . GLN A 1 118 ? -2.889 13.996 16.197 1.00 93.62 118 GLN A O 1
ATOM 993 N N . LYS A 1 119 ? -2.599 12.163 14.930 1.00 87.38 119 LYS A N 1
ATOM 994 C CA . LYS A 1 119 ? -3.657 11.350 15.549 1.00 87.38 119 LYS A CA 1
ATOM 995 C C . LYS A 1 119 ? -3.233 10.732 16.897 1.00 87.38 119 LYS A C 1
ATOM 997 O O . LYS A 1 119 ? -4.107 10.262 17.622 1.00 87.38 119 LYS A O 1
ATOM 1002 N N . ARG A 1 120 ? -1.930 10.688 17.201 1.00 79.12 120 ARG A N 1
ATOM 1003 C CA . ARG A 1 120 ? -1.355 10.146 18.447 1.00 79.12 120 ARG A CA 1
ATOM 1004 C C . ARG A 1 120 ? -1.299 11.200 19.546 1.00 79.12 120 ARG A C 1
ATOM 1006 O O . ARG A 1 120 ? -1.542 10.806 20.706 1.00 79.12 120 ARG A O 1
#

Nearest PDB structures (foldseek):
  4flb-assembly1_A-2  TM=3.803E-01  e=6.518E+00  Homo sapiens

Mean predicted aligned error: 2.95 Å

pLDDT: mean 95.46, std 4.56, range [78.0, 98.69]

Sequence (120 aa):
LEMNMDLFYKWLMLGNRCPDSEGIRPPLEVLYDYAGFFLNTIGGRAYLFRRPLKLRLLCTYYSLLIIHEADKKGENSYGIDIFPMIDPLAKEITVYSDLQFREEYVKNLDQLERYYIQKR

Foldseek 3Di:
DQVVLVVVLVVLPCPPVDDPPVPPRDDLLVLLVLLCCLPPDPVNVVVLVPDPPVSSLSSPLSSLVSCVVCVVVVNNVVPDDCLVVLVVSLVSLCPDPPDPCSVVSNVVSVVVNVVVVVVD